Protein AF-A0A1C3WW90-F1 (afdb_monomer_lite)

Radius of gyration: 13.82 Å; chains: 1; bounding box: 30×41×26 Å

Sequence (78 aa):
MFARVWFKTQDAQITLQFAEAVGRFSEAMECYLTTREHDAVARIVTADHFTHIPSALNMKTDVPMGTLKRIYELPLTT

Secondary structure (DSSP, 8-state):
-EEEEEESS--HHHHHHHHHHHTT-TTEEEEEE-SSSSSEEEEES-STTGGG-TTEEEEEEE--S--S----S-----

pLDDT: mean 84.21, std 6.93, range [57.16, 92.88]

InterPro domains:
  IPR011008 Dimeric alpha-beta barrel [SSF54909] (2-71)

Organism: NCBI:txid411945

Structure (mmCIF, N/CA/C/O backbone):
data_AF-A0A1C3WW90-F1
#
_entry.id   AF-A0A1C3WW90-F1
#
loop_
_atom_site.group_PDB
_atom_site.id
_atom_site.type_symbol
_atom_site.label_atom_id
_atom_site.label_alt_id
_atom_site.label_comp_id
_atom_site.label_asym_id
_atom_site.label_entity_id
_atom_site.label_seq_id
_atom_site.pdbx_PDB_ins_code
_atom_site.Cartn_x
_atom_site.Cartn_y
_atom_site.Cartn_z
_atom_site.occupancy
_atom_site.B_iso_or_equiv
_atom_site.auth_seq_id
_atom_site.auth_comp_id
_atom_site.auth_asym_id
_atom_site.auth_atom_id
_atom_site.pdbx_PDB_model_num
ATOM 1 N N . MET A 1 1 ? 5.778 -7.799 -5.480 1.00 89.12 1 MET A N 1
ATOM 2 C CA . MET A 1 1 ? 6.445 -6.938 -4.481 1.00 89.12 1 MET A CA 1
ATOM 3 C C . MET A 1 1 ? 5.407 -6.461 -3.477 1.00 89.12 1 MET A C 1
ATOM 5 O O . MET A 1 1 ? 4.217 -6.591 -3.755 1.00 89.12 1 MET A O 1
ATOM 9 N N . PHE A 1 2 ? 5.833 -5.940 -2.331 1.00 90.88 2 PHE A N 1
ATOM 10 C CA . PHE A 1 2 ? 4.950 -5.255 -1.390 1.00 90.88 2 PHE A CA 1
ATOM 11 C C . PHE A 1 2 ? 5.393 -3.805 -1.252 1.00 90.88 2 PHE A C 1
ATOM 13 O O . PHE A 1 2 ? 6.581 -3.553 -1.112 1.00 90.88 2 PHE A O 1
ATOM 20 N N . ALA A 1 3 ? 4.460 -2.864 -1.289 1.00 90.56 3 ALA A N 1
ATOM 21 C CA . ALA A 1 3 ? 4.713 -1.462 -1.010 1.00 90.56 3 ALA A CA 1
ATOM 22 C C . ALA A 1 3 ? 4.007 -1.069 0.282 1.00 90.56 3 ALA A C 1
ATOM 24 O O . ALA A 1 3 ? 2.815 -1.321 0.448 1.00 90.56 3 ALA A O 1
ATOM 25 N N . ARG A 1 4 ? 4.752 -0.452 1.195 1.00 91.06 4 ARG A N 1
ATOM 26 C CA . ARG A 1 4 ? 4.215 0.204 2.385 1.00 91.06 4 ARG A CA 1
ATOM 27 C C . ARG A 1 4 ? 4.153 1.689 2.112 1.00 91.06 4 ARG A C 1
ATOM 29 O O . ARG A 1 4 ? 5.151 2.264 1.674 1.00 91.06 4 ARG A O 1
ATOM 36 N N . VAL A 1 5 ? 2.996 2.276 2.362 1.00 89.44 5 VAL A N 1
ATOM 37 C CA . VAL A 1 5 ? 2.716 3.676 2.074 1.00 89.44 5 VAL A CA 1
ATOM 38 C C . VAL A 1 5 ? 2.440 4.399 3.381 1.00 89.44 5 VAL A C 1
ATOM 40 O O . VAL A 1 5 ? 1.659 3.932 4.209 1.00 89.44 5 VAL A O 1
ATOM 43 N N . TRP A 1 6 ? 3.085 5.547 3.534 1.00 89.75 6 TRP A N 1
ATOM 44 C CA . TRP A 1 6 ? 2.777 6.537 4.555 1.00 89.75 6 TRP A CA 1
ATOM 45 C C . TRP A 1 6 ? 2.117 7.720 3.877 1.00 89.75 6 TRP A C 1
ATOM 47 O O . TRP A 1 6 ? 2.594 8.173 2.837 1.00 89.75 6 TRP A O 1
ATOM 57 N N . PHE A 1 7 ? 1.040 8.228 4.446 1.00 87.25 7 PHE A N 1
ATOM 58 C CA . PHE A 1 7 ? 0.347 9.415 3.982 1.00 87.25 7 PHE A CA 1
ATOM 59 C C . PHE A 1 7 ? 0.959 10.667 4.593 1.00 87.25 7 PHE A C 1
ATOM 61 O O . PHE A 1 7 ? 1.601 10.641 5.642 1.00 87.25 7 PHE A O 1
ATOM 68 N N . LYS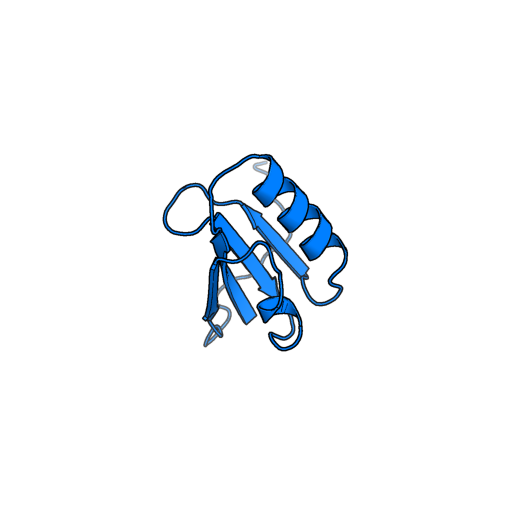 A 1 8 ? 0.764 11.797 3.910 1.00 78.38 8 LYS A N 1
ATOM 69 C CA . LYS A 1 8 ? 1.193 13.108 4.426 1.00 78.38 8 LYS A CA 1
ATOM 70 C C . LYS A 1 8 ? 0.381 13.509 5.649 1.00 78.38 8 LYS A C 1
ATOM 72 O O . LYS A 1 8 ? 0.921 14.094 6.581 1.00 78.38 8 LYS A O 1
ATOM 77 N N . THR A 1 9 ? -0.902 13.171 5.634 1.00 77.75 9 THR A N 1
ATOM 78 C CA . THR A 1 9 ? -1.850 13.384 6.721 1.00 77.75 9 THR A CA 1
ATOM 79 C C . THR A 1 9 ? -2.839 12.221 6.748 1.00 77.75 9 THR A C 1
ATOM 81 O O . THR A 1 9 ? -3.305 11.769 5.701 1.00 77.75 9 THR A O 1
ATOM 84 N N . GLN A 1 10 ? -3.173 11.738 7.945 1.00 67.69 10 GLN A N 1
ATOM 85 C CA . GLN A 1 10 ? -4.183 10.695 8.158 1.00 67.69 10 GLN A CA 1
ATOM 86 C C . GLN A 1 10 ? -5.595 11.296 8.161 1.00 67.69 10 GLN A C 1
ATOM 88 O O . GLN A 1 10 ? -6.319 11.230 9.151 1.00 67.69 10 GLN A O 1
ATOM 93 N N . ASP A 1 11 ? -5.964 11.944 7.060 1.00 81.06 11 ASP A N 1
ATOM 94 C CA . ASP A 1 11 ? -7.298 12.508 6.867 1.00 81.06 11 ASP A CA 1
ATOM 95 C C . ASP A 1 11 ? -8.137 11.650 5.902 1.00 81.06 11 ASP A C 1
ATOM 97 O O . ASP A 1 11 ? -7.614 10.940 5.030 1.00 81.06 11 ASP A O 1
ATOM 101 N N . ALA A 1 12 ? -9.460 11.722 6.059 1.00 81.44 12 ALA A N 1
ATOM 102 C CA . ALA A 1 12 ? -10.419 10.987 5.245 1.00 81.44 12 ALA A CA 1
ATOM 103 C C . ALA A 1 12 ? -10.300 11.333 3.751 1.00 81.44 12 ALA A C 1
ATOM 105 O O . ALA A 1 12 ? -10.412 10.443 2.907 1.00 81.44 12 ALA A O 1
ATOM 106 N N . GLN A 1 13 ? -10.012 12.593 3.411 1.00 86.00 13 GLN A N 1
ATOM 107 C CA . GLN A 1 13 ? -9.860 13.032 2.027 1.00 86.00 13 GLN A CA 1
ATOM 108 C C . GLN A 1 13 ? -8.622 12.413 1.372 1.00 86.00 13 GLN A C 1
ATOM 110 O O . GLN A 1 13 ? -8.703 11.925 0.246 1.00 86.00 13 GLN A O 1
ATOM 115 N N . ILE A 1 14 ? -7.485 12.390 2.074 1.00 84.00 14 ILE A N 1
ATOM 116 C CA . ILE A 1 14 ? -6.241 11.790 1.563 1.00 84.00 14 ILE A CA 1
ATOM 117 C C . ILE A 1 14 ? -6.395 10.284 1.381 1.00 84.0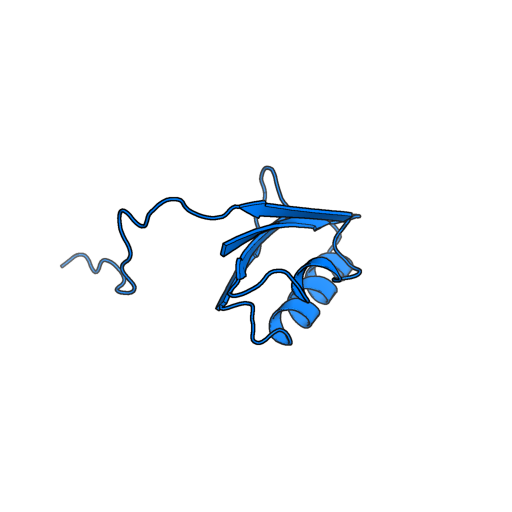0 14 ILE A C 1
ATOM 119 O O . ILE A 1 14 ? -5.975 9.739 0.360 1.00 84.00 14 ILE A O 1
ATOM 123 N N . THR A 1 15 ? -7.055 9.628 2.333 1.00 86.12 15 THR A N 1
ATOM 124 C CA . THR A 1 15 ? -7.342 8.194 2.263 1.00 86.12 15 THR A CA 1
ATOM 125 C C . THR A 1 15 ? -8.220 7.864 1.056 1.00 86.12 15 THR A C 1
ATOM 127 O O . THR A 1 15 ? -7.928 6.922 0.319 1.00 86.12 15 THR A O 1
ATOM 130 N N . LEU A 1 16 ? -9.257 8.669 0.804 1.00 86.69 16 LEU A N 1
ATOM 131 C CA . LEU A 1 16 ? -10.143 8.489 -0.345 1.00 86.69 16 LEU A CA 1
ATOM 132 C C . LEU A 1 16 ? -9.410 8.726 -1.671 1.00 86.69 16 LEU A C 1
ATOM 134 O O . LEU A 1 16 ? -9.492 7.898 -2.574 1.00 86.69 16 LEU A O 1
ATOM 138 N N . GLN A 1 17 ? -8.638 9.812 -1.774 1.00 87.31 17 GLN A N 1
ATOM 139 C CA . GLN A 1 17 ? -7.829 10.106 -2.961 1.00 87.31 17 GLN A CA 1
ATOM 140 C C . GLN A 1 17 ? -6.819 8.993 -3.248 1.00 87.31 17 GLN A C 1
ATOM 142 O O . GLN A 1 17 ? -6.606 8.630 -4.403 1.00 87.31 17 GLN A O 1
ATOM 147 N N . PHE A 1 18 ? -6.199 8.436 -2.206 1.00 88.56 18 PHE A N 1
ATOM 148 C CA . PHE A 1 18 ? -5.310 7.292 -2.344 1.00 88.56 18 PHE A CA 1
ATOM 149 C C . PHE A 1 18 ? -6.058 6.046 -2.829 1.00 88.56 18 PHE A C 1
ATOM 151 O O . PHE A 1 18 ? -5.608 5.416 -3.782 1.00 88.56 18 PHE A O 1
ATOM 158 N N . ALA A 1 19 ? -7.208 5.714 -2.237 1.00 88.25 19 ALA A N 1
ATOM 159 C CA . ALA A 1 19 ? -8.016 4.568 -2.654 1.00 88.25 19 ALA A CA 1
ATOM 160 C C . ALA A 1 19 ? -8.456 4.678 -4.124 1.00 88.25 19 ALA A C 1
ATOM 162 O O . ALA A 1 19 ? -8.329 3.719 -4.886 1.00 88.25 19 ALA A O 1
ATOM 163 N N . GLU A 1 20 ? -8.897 5.862 -4.551 1.00 89.56 20 GLU A N 1
ATOM 164 C CA . GLU A 1 20 ? -9.235 6.123 -5.948 1.00 89.56 20 GLU A CA 1
ATOM 165 C C . GLU A 1 20 ? -8.025 6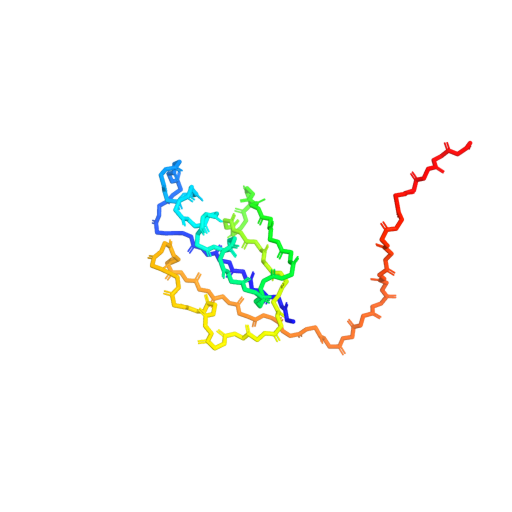.049 -6.885 1.00 89.56 20 GLU A C 1
ATOM 167 O O . GLU A 1 20 ? -8.153 5.610 -8.029 1.00 89.56 20 GLU A O 1
ATOM 172 N N . ALA A 1 21 ? -6.857 6.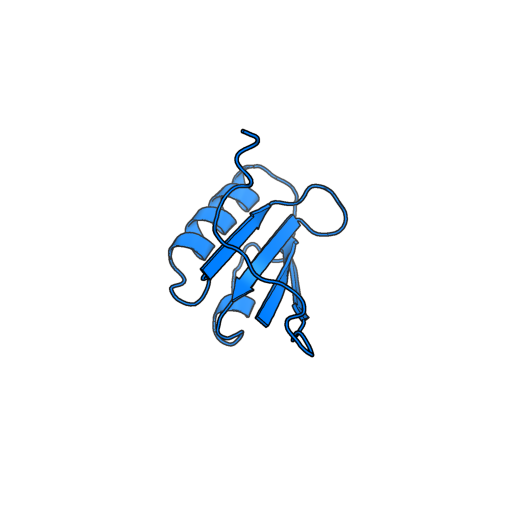523 -6.446 1.00 87.44 21 ALA A N 1
ATOM 173 C CA . ALA A 1 21 ? -5.635 6.436 -7.234 1.00 87.44 21 ALA A CA 1
ATOM 174 C C . ALA A 1 21 ? -5.228 4.969 -7.409 1.00 87.44 21 ALA A C 1
ATOM 176 O O . ALA A 1 21 ? -5.095 4.514 -8.542 1.00 87.44 21 ALA A O 1
ATOM 177 N N . VAL A 1 22 ? -5.118 4.213 -6.311 1.00 88.50 22 VAL A N 1
ATOM 178 C CA . VAL A 1 22 ? -4.756 2.786 -6.311 1.00 88.50 22 VAL A CA 1
ATOM 179 C C . VAL A 1 22 ? -5.714 1.958 -7.160 1.00 88.50 22 VAL A C 1
ATOM 181 O O . VAL A 1 22 ? -5.254 1.113 -7.920 1.00 88.50 22 VAL A O 1
ATOM 184 N N . GLY A 1 23 ? -7.020 2.237 -7.112 1.00 86.06 23 GLY A N 1
ATOM 185 C CA . GLY A 1 23 ? -8.009 1.545 -7.942 1.00 86.06 23 GLY A CA 1
ATOM 186 C C . GLY A 1 23 ? -7.812 1.717 -9.455 1.00 86.06 23 GLY A C 1
ATOM 187 O O . GLY A 1 23 ? -8.336 0.920 -10.228 1.00 86.06 23 GLY A O 1
ATOM 188 N N . ARG A 1 24 ? -7.051 2.729 -9.897 1.00 87.69 24 ARG A N 1
ATOM 189 C CA . ARG A 1 24 ? -6.707 2.949 -11.313 1.00 87.69 24 ARG A CA 1
ATOM 190 C C . ARG A 1 24 ? -5.398 2.267 -11.730 1.00 87.69 24 ARG A C 1
ATOM 192 O O . ARG A 1 24 ? -5.138 2.168 -12.926 1.00 87.69 24 ARG A O 1
ATOM 199 N N . PHE A 1 25 ? -4.586 1.793 -10.783 1.00 84.69 25 PHE A N 1
ATOM 200 C CA . PHE A 1 25 ? -3.319 1.123 -11.075 1.00 84.69 25 PHE A CA 1
ATOM 201 C C . PHE A 1 25 ? -3.531 -0.372 -11.283 1.00 84.69 25 PHE A C 1
ATOM 203 O O . PHE A 1 25 ? -3.722 -1.130 -10.334 1.00 84.69 25 PHE A O 1
ATOM 210 N N . SER A 1 26 ? -3.419 -0.810 -12.536 1.00 82.69 26 SER A N 1
ATOM 211 C CA . SER A 1 26 ? -3.471 -2.23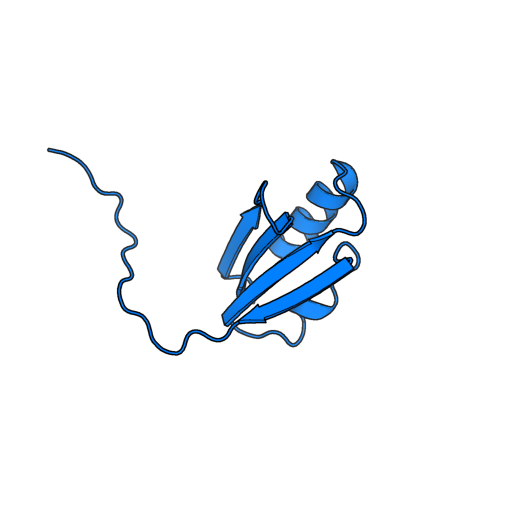0 -12.908 1.00 82.69 26 SER A CA 1
ATOM 212 C C . SER A 1 26 ? -2.387 -3.075 -12.229 1.00 82.69 26 SER A C 1
ATOM 214 O O . SER A 1 26 ? -2.532 -4.283 -12.060 1.00 82.69 26 SER A O 1
ATOM 216 N N . GLU A 1 27 ? -1.295 -2.436 -11.818 1.00 83.94 27 GLU A N 1
ATOM 217 C CA . GLU A 1 27 ? -0.145 -3.055 -11.181 1.00 83.94 27 GLU A CA 1
ATOM 218 C C . GLU A 1 27 ? -0.379 -3.354 -9.694 1.00 83.94 27 GLU A C 1
ATOM 220 O O . GLU A 1 27 ? 0.372 -4.147 -9.118 1.00 83.94 27 GLU A O 1
ATOM 225 N N . ALA A 1 28 ? -1.404 -2.758 -9.073 1.00 88.31 28 ALA A N 1
ATOM 226 C CA . ALA A 1 28 ? -1.802 -3.017 -7.694 1.00 88.31 28 ALA A CA 1
ATOM 227 C C . ALA A 1 28 ? -2.804 -4.179 -7.638 1.00 88.31 28 ALA A C 1
ATOM 229 O O . ALA A 1 28 ? -3.981 -4.033 -7.943 1.00 88.31 28 ALA A O 1
ATOM 230 N N . MET A 1 29 ? -2.326 -5.355 -7.231 1.00 89.38 29 MET A N 1
ATOM 231 C CA . MET A 1 29 ? -3.142 -6.573 -7.160 1.00 89.38 29 MET A CA 1
ATOM 232 C C . MET A 1 29 ? -4.041 -6.592 -5.927 1.00 89.38 29 MET A C 1
ATOM 234 O O . MET A 1 29 ? -5.169 -7.066 -5.981 1.00 89.38 29 MET A O 1
ATOM 238 N N . GLU A 1 30 ? -3.514 -6.124 -4.799 1.00 90.56 30 GLU A N 1
ATOM 239 C CA . GLU A 1 30 ? -4.217 -6.074 -3.518 1.00 90.56 30 GLU A CA 1
ATOM 240 C C . GLU A 1 30 ? -3.734 -4.824 -2.780 1.00 90.56 30 GLU A C 1
ATOM 242 O O . GLU A 1 30 ? -2.541 -4.519 -2.819 1.00 90.56 30 GLU A O 1
ATOM 247 N N . CYS A 1 31 ? -4.617 -4.101 -2.096 1.00 91.06 31 CYS A N 1
ATOM 248 C CA . CYS A 1 31 ? -4.225 -2.982 -1.246 1.00 91.06 31 CYS A CA 1
ATOM 249 C C . CYS A 1 31 ? -5.142 -2.885 -0.033 1.00 91.06 31 CYS A C 1
ATOM 251 O O . CYS A 1 31 ? -6.358 -3.018 -0.151 1.00 91.06 31 CYS A O 1
ATOM 253 N N . TYR A 1 32 ? -4.539 -2.658 1.128 1.00 90.88 32 TYR A N 1
ATOM 254 C CA . TYR A 1 32 ? -5.215 -2.630 2.412 1.00 90.88 32 TYR A CA 1
ATOM 255 C C . TYR A 1 32 ? -4.775 -1.399 3.188 1.00 90.88 32 TYR A C 1
ATOM 257 O O . TYR A 1 32 ? -3.578 -1.122 3.271 1.00 90.88 32 TYR A O 1
ATOM 265 N N . LEU A 1 33 ? -5.736 -0.697 3.784 1.00 89.94 33 LEU A N 1
ATOM 266 C CA . LEU A 1 33 ? -5.454 0.340 4.770 1.00 89.94 33 LEU A CA 1
ATOM 267 C C . LEU A 1 33 ? -5.087 -0.306 6.107 1.00 89.94 33 LEU A C 1
ATOM 269 O O . LEU A 1 33 ? -5.667 -1.319 6.504 1.00 89.94 33 LEU A O 1
ATOM 273 N N . THR A 1 34 ? -4.129 0.285 6.807 1.00 86.94 34 THR A N 1
ATOM 274 C CA . THR A 1 34 ? -3.602 -0.224 8.073 1.00 86.94 34 THR A CA 1
ATOM 275 C C . THR A 1 34 ? -3.594 0.882 9.124 1.00 86.94 34 THR A C 1
ATOM 277 O O . THR A 1 34 ? -3.378 2.043 8.814 1.00 86.94 34 THR A O 1
ATOM 280 N N . THR A 1 35 ? -3.838 0.530 10.388 1.00 78.62 35 THR A N 1
ATOM 281 C CA . THR A 1 35 ? -3.968 1.494 11.502 1.00 78.62 35 THR A CA 1
ATOM 282 C C . THR A 1 35 ? -2.752 1.523 12.432 1.00 78.62 35 THR A C 1
ATOM 284 O O . THR A 1 35 ? -2.826 2.058 13.534 1.00 78.62 35 THR A O 1
ATOM 287 N N . ARG A 1 36 ? -1.646 0.878 12.037 1.00 72.25 36 ARG A N 1
ATOM 288 C CA . ARG A 1 36 ? -0.444 0.731 12.873 1.00 72.25 36 ARG A CA 1
ATOM 289 C C . ARG A 1 36 ? 0.689 1.638 12.394 1.00 72.25 36 ARG A C 1
ATOM 291 O O . ARG A 1 36 ? 0.659 2.836 12.610 1.00 72.25 36 ARG A O 1
ATOM 298 N N . GLU A 1 37 ? 1.705 1.040 11.780 1.00 75.94 37 GLU A N 1
ATOM 299 C CA . GLU A 1 37 ? 2.995 1.677 11.484 1.00 75.94 37 GLU A CA 1
ATOM 300 C C . GLU A 1 37 ? 3.008 2.411 10.140 1.00 75.94 37 GLU A C 1
ATOM 302 O O . GLU A 1 37 ? 3.848 3.270 9.915 1.00 75.94 37 GLU A O 1
ATOM 307 N N . HIS A 1 38 ? 2.126 2.015 9.227 1.00 80.38 38 HIS A N 1
ATOM 308 C CA . HIS A 1 38 ? 1.949 2.552 7.880 1.00 80.38 38 HIS A CA 1
ATOM 309 C C . HIS A 1 38 ? 0.450 2.703 7.628 1.00 80.38 38 HIS A C 1
ATOM 311 O O . HIS A 1 38 ? -0.353 2.058 8.307 1.00 80.38 38 HIS A O 1
ATOM 317 N N . ASP A 1 39 ? 0.085 3.537 6.662 1.00 86.75 39 ASP A N 1
ATOM 318 C CA . ASP A 1 39 ? -1.310 3.852 6.343 1.00 86.75 39 ASP A CA 1
ATOM 319 C C . ASP A 1 39 ? -1.912 2.865 5.354 1.00 86.75 39 ASP A C 1
ATOM 321 O O . ASP A 1 39 ? -3.105 2.568 5.406 1.00 86.75 39 ASP A O 1
ATOM 325 N N . ALA A 1 40 ? -1.078 2.321 4.468 1.00 89.56 40 ALA A N 1
ATOM 326 C CA . ALA A 1 40 ? -1.490 1.278 3.551 1.00 89.56 40 ALA A CA 1
ATOM 327 C C . ALA A 1 40 ? -0.364 0.291 3.244 1.00 89.56 40 ALA A C 1
ATOM 329 O O . ALA A 1 40 ? 0.824 0.630 3.236 1.00 89.56 40 ALA A O 1
ATOM 330 N N . VAL A 1 41 ? -0.759 -0.936 2.920 1.00 91.19 41 VAL A N 1
ATOM 331 C CA . VAL A 1 41 ? 0.104 -1.950 2.322 1.00 91.19 41 VAL A CA 1
ATOM 332 C C . VAL A 1 41 ? -0.516 -2.430 1.017 1.00 91.19 41 VAL A C 1
ATOM 334 O O . VAL A 1 41 ? -1.696 -2.766 0.961 1.00 91.19 41 VAL A O 1
ATOM 337 N N . ALA A 1 42 ? 0.277 -2.461 -0.047 1.00 90.75 42 ALA A N 1
ATOM 338 C CA . ALA A 1 42 ? -0.151 -2.915 -1.359 1.00 90.75 42 ALA A CA 1
ATOM 339 C C . ALA A 1 42 ? 0.740 -4.044 -1.865 1.00 90.75 42 ALA A C 1
ATOM 341 O O . ALA A 1 42 ? 1.963 -3.991 -1.754 1.00 90.75 42 ALA A O 1
ATOM 342 N N . ARG A 1 43 ? 0.136 -5.065 -2.463 1.00 91.69 43 ARG A N 1
ATOM 343 C CA . ARG A 1 43 ? 0.836 -6.070 -3.252 1.00 91.69 43 ARG A CA 1
ATOM 344 C C . ARG A 1 43 ? 0.848 -5.607 -4.702 1.00 91.69 43 ARG A C 1
ATOM 346 O O . ARG A 1 43 ? -0.187 -5.603 -5.361 1.00 91.69 43 ARG A O 1
ATOM 353 N N . ILE A 1 44 ? 2.029 -5.256 -5.195 1.00 89.88 44 ILE A N 1
ATOM 354 C CA . ILE A 1 44 ? 2.214 -4.686 -6.533 1.00 89.88 44 ILE A CA 1
ATOM 355 C C . ILE A 1 44 ? 3.084 -5.582 -7.412 1.00 89.88 44 ILE A C 1
ATOM 357 O O . ILE A 1 44 ? 3.945 -6.318 -6.912 1.00 89.88 44 ILE A O 1
ATOM 361 N N . VAL A 1 45 ? 2.868 -5.525 -8.723 1.00 86.38 45 VAL A N 1
ATOM 362 C CA . VAL A 1 45 ? 3.682 -6.246 -9.713 1.00 86.38 45 VAL A CA 1
ATOM 363 C C . VAL A 1 45 ? 5.012 -5.524 -9.947 1.00 86.38 45 VAL A C 1
ATOM 365 O O . VAL A 1 45 ? 6.062 -6.160 -9.887 1.00 86.38 45 VAL A O 1
ATOM 368 N N . THR A 1 46 ? 4.968 -4.201 -10.119 1.00 82.50 46 THR A N 1
ATOM 369 C CA . THR A 1 46 ? 6.129 -3.316 -10.317 1.00 82.50 46 THR A CA 1
ATOM 370 C C . THR A 1 46 ? 5.980 -2.034 -9.496 1.00 82.50 46 THR A C 1
ATOM 372 O O . THR A 1 46 ? 4.864 -1.650 -9.146 1.00 82.50 46 THR A O 1
ATOM 375 N N . ALA A 1 47 ? 7.104 -1.392 -9.170 1.00 75.12 47 ALA A N 1
ATOM 376 C CA . ALA A 1 47 ? 7.156 -0.150 -8.405 1.00 75.12 47 ALA A CA 1
ATOM 377 C C . ALA A 1 47 ? 7.127 1.122 -9.274 1.00 75.12 47 ALA A C 1
ATOM 379 O O . ALA A 1 47 ? 6.802 2.179 -8.740 1.00 75.12 47 ALA A O 1
ATOM 380 N N . ASP A 1 48 ? 7.423 1.028 -10.576 1.00 70.31 48 ASP A N 1
ATOM 381 C CA . ASP A 1 48 ? 7.781 2.185 -11.421 1.00 70.31 48 ASP A CA 1
ATOM 382 C C . ASP A 1 48 ? 6.694 3.268 -11.517 1.00 70.31 48 ASP A C 1
ATOM 384 O O . ASP A 1 48 ? 7.006 4.450 -11.637 1.00 70.31 48 ASP A O 1
ATOM 388 N N . HIS A 1 49 ? 5.418 2.894 -11.390 1.00 70.94 49 HIS A N 1
ATOM 389 C CA . HIS A 1 49 ? 4.297 3.843 -11.391 1.00 70.94 49 HIS A CA 1
ATOM 390 C C . HIS A 1 49 ? 3.627 4.003 -10.023 1.00 70.94 49 HIS A C 1
ATOM 392 O O . HIS A 1 49 ? 2.907 4.972 -9.790 1.00 70.94 49 HIS A O 1
ATOM 398 N N . PHE A 1 50 ? 3.883 3.078 -9.095 1.00 70.50 50 PHE A N 1
ATOM 399 C CA . PHE A 1 50 ? 3.243 3.069 -7.780 1.00 70.50 50 PHE A CA 1
ATOM 400 C C . PHE A 1 50 ? 3.888 4.086 -6.816 1.00 70.50 50 PHE A C 1
ATOM 402 O O . PHE A 1 50 ? 3.232 4.581 -5.904 1.00 70.50 50 PHE A O 1
ATOM 409 N N . THR A 1 51 ? 5.155 4.457 -7.045 1.00 69.50 51 THR A N 1
ATOM 410 C CA . THR A 1 51 ? 5.926 5.440 -6.250 1.00 69.50 51 THR A CA 1
ATOM 411 C C . THR A 1 51 ? 5.438 6.883 -6.388 1.00 69.50 51 THR A C 1
ATOM 413 O O . THR A 1 51 ? 5.759 7.711 -5.539 1.00 69.50 51 THR A O 1
ATOM 416 N N . HIS A 1 52 ? 4.673 7.202 -7.434 1.00 72.38 52 HIS A N 1
ATOM 417 C CA . HIS A 1 52 ? 4.333 8.580 -7.806 1.00 72.38 52 HIS A CA 1
ATOM 418 C C . HIS A 1 52 ? 2.948 9.048 -7.327 1.00 72.38 52 HIS A C 1
ATOM 420 O O . HIS A 1 52 ? 2.447 10.073 -7.791 1.00 72.38 52 HIS A O 1
ATOM 426 N N . ILE A 1 53 ? 2.319 8.337 -6.387 1.00 79.44 53 ILE A N 1
ATOM 427 C CA . ILE A 1 53 ? 0.993 8.706 -5.876 1.00 79.44 53 ILE A CA 1
ATOM 428 C C . ILE A 1 53 ? 1.095 9.988 -5.017 1.00 79.44 53 ILE A C 1
ATOM 430 O O . ILE A 1 53 ? 1.766 9.970 -3.985 1.00 79.44 53 ILE A O 1
ATOM 434 N N . PRO A 1 54 ? 0.410 11.097 -5.369 1.00 73.75 54 PRO A N 1
ATOM 435 C CA . PRO A 1 54 ? 0.572 12.395 -4.691 1.00 73.75 54 PRO A CA 1
ATOM 436 C C . PRO A 1 54 ? 0.231 12.391 -3.193 1.00 73.75 54 PRO A C 1
ATOM 438 O O . PRO A 1 54 ? 0.785 13.184 -2.418 1.00 73.75 54 PRO A O 1
ATOM 441 N N . SER A 1 55 ? -0.691 11.507 -2.807 1.00 76.62 55 SER A N 1
ATOM 442 C CA . SER A 1 55 ? -1.193 11.287 -1.447 1.00 76.62 55 SER A CA 1
ATOM 443 C C . SER A 1 55 ? -0.168 10.592 -0.539 1.00 76.62 55 SER A C 1
ATOM 445 O O . SER A 1 55 ? -0.261 10.699 0.685 1.00 76.62 55 SER A O 1
ATOM 447 N N . ALA A 1 56 ? 0.832 9.918 -1.119 1.00 79.38 56 ALA A N 1
ATOM 448 C CA . ALA A 1 56 ? 1.912 9.286 -0.377 1.00 79.38 56 ALA A CA 1
ATOM 449 C C . ALA A 1 56 ? 2.953 10.332 0.064 1.00 79.38 56 ALA A C 1
ATOM 451 O O . ALA A 1 56 ? 3.456 11.131 -0.727 1.00 79.38 56 ALA A O 1
ATOM 452 N N . LEU A 1 57 ? 3.277 10.336 1.355 1.00 81.44 57 LEU A N 1
ATOM 453 C CA . LEU A 1 57 ? 4.435 11.019 1.931 1.00 81.44 57 LEU A CA 1
ATOM 454 C C . LEU A 1 57 ? 5.710 10.231 1.674 1.00 81.44 57 LEU A C 1
ATOM 456 O O . LEU A 1 57 ? 6.739 10.802 1.327 1.00 81.44 57 LEU A O 1
ATOM 460 N N . ASN A 1 58 ? 5.639 8.923 1.896 1.00 82.31 58 ASN A N 1
ATOM 461 C CA . ASN A 1 58 ? 6.773 8.036 1.758 1.00 82.31 58 ASN A CA 1
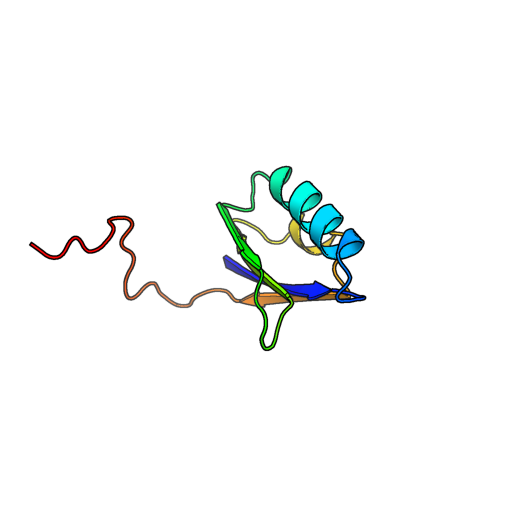ATOM 462 C C . ASN A 1 58 ? 6.297 6.664 1.300 1.00 82.31 58 ASN A C 1
ATOM 464 O O . ASN A 1 58 ? 5.183 6.240 1.623 1.00 82.31 58 ASN A O 1
ATOM 468 N N . MET A 1 59 ? 7.159 5.963 0.571 1.00 83.75 59 MET A N 1
ATOM 469 C CA . MET A 1 59 ? 6.871 4.621 0.111 1.00 83.75 59 MET A CA 1
ATOM 470 C C . MET A 1 59 ? 8.104 3.738 0.201 1.00 83.75 59 MET A C 1
ATOM 472 O O . MET A 1 59 ? 9.175 4.081 -0.296 1.00 83.75 59 MET A O 1
ATOM 476 N N . LYS A 1 60 ? 7.934 2.570 0.816 1.00 87.06 60 LYS A N 1
ATOM 477 C CA . LYS A 1 60 ? 8.977 1.554 0.912 1.00 87.06 60 LYS A CA 1
ATOM 478 C C . LYS A 1 60 ? 8.524 0.290 0.206 1.00 87.06 60 LYS A C 1
ATOM 480 O O . LYS A 1 60 ? 7.496 -0.279 0.566 1.00 87.06 60 LYS A O 1
ATOM 485 N N . THR A 1 61 ? 9.315 -0.158 -0.761 1.00 88.12 61 THR A N 1
ATOM 486 C CA . THR A 1 61 ? 9.073 -1.415 -1.468 1.00 88.12 61 THR A CA 1
ATOM 487 C C . THR A 1 61 ? 9.905 -2.529 -0.843 1.00 88.12 61 THR A C 1
ATOM 489 O O . THR A 1 61 ? 11.127 -2.442 -0.780 1.00 88.12 61 THR A O 1
ATOM 492 N N . ASP A 1 62 ? 9.237 -3.590 -0.409 1.00 88.31 62 ASP A N 1
ATOM 493 C CA . ASP A 1 62 ? 9.837 -4.822 0.081 1.00 88.31 62 ASP A CA 1
ATOM 494 C C . ASP A 1 62 ? 9.666 -5.926 -0.982 1.00 88.31 62 ASP A C 1
ATOM 496 O O . ASP A 1 62 ? 8.559 -6.209 -1.465 1.00 88.31 62 ASP A O 1
ATOM 500 N N . VAL A 1 63 ? 10.766 -6.585 -1.353 1.00 87.75 63 VAL A N 1
ATOM 501 C CA . VAL A 1 63 ? 10.745 -7.748 -2.251 1.00 87.75 63 VAL A CA 1
ATOM 502 C C . VAL A 1 63 ? 10.811 -9.017 -1.397 1.00 87.75 63 VAL A C 1
ATOM 504 O O . VAL A 1 63 ? 11.796 -9.216 -0.686 1.00 87.75 63 VAL A O 1
ATOM 507 N N . PRO A 1 64 ? 9.780 -9.882 -1.419 1.00 86.75 64 PRO A N 1
ATOM 508 C CA . PRO A 1 64 ? 9.807 -11.112 -0.641 1.00 86.75 64 PRO A CA 1
ATOM 509 C C . PRO A 1 64 ? 10.886 -12.054 -1.185 1.00 86.75 64 PRO A C 1
ATOM 511 O O . PRO A 1 64 ? 10.922 -12.325 -2.382 1.00 86.75 64 PRO A O 1
ATOM 514 N N . MET A 1 65 ? 11.726 -12.595 -0.299 1.00 90.75 65 MET A N 1
ATOM 515 C CA . MET A 1 65 ? 12.768 -13.562 -0.684 1.00 90.75 65 MET A CA 1
ATOM 516 C C . MET A 1 65 ? 12.202 -14.939 -1.064 1.00 90.75 65 MET A C 1
ATOM 518 O O . MET A 1 65 ? 12.858 -15.721 -1.740 1.00 90.75 65 MET A O 1
ATOM 522 N N . GLY A 1 66 ? 10.981 -15.247 -0.629 1.00 86.94 66 GLY A N 1
ATOM 523 C CA . GLY A 1 66 ? 10.296 -16.498 -0.921 1.00 86.94 66 GLY A CA 1
ATOM 524 C C . GLY A 1 66 ? 8.847 -16.447 -0.451 1.00 86.94 66 GLY A C 1
ATOM 525 O O . GLY A 1 66 ? 8.481 -15.618 0.382 1.00 86.94 66 GLY A O 1
ATOM 526 N N . THR A 1 67 ? 8.003 -17.323 -0.997 1.00 89.62 67 THR A N 1
ATOM 527 C CA . THR A 1 67 ? 6.614 -17.484 -0.544 1.00 89.62 67 THR A CA 1
ATOM 528 C C . THR A 1 67 ? 6.511 -18.780 0.245 1.00 89.62 67 THR A C 1
ATOM 530 O O . THR A 1 67 ? 6.622 -19.853 -0.333 1.00 89.62 67 THR A O 1
ATOM 533 N N . LEU A 1 68 ? 6.296 -18.679 1.557 1.00 92.88 68 LEU A N 1
ATOM 534 C CA . LEU A 1 68 ? 6.149 -19.856 2.421 1.00 92.88 68 LEU A CA 1
ATOM 535 C C . LEU A 1 68 ? 4.733 -20.450 2.365 1.00 92.88 68 LEU A C 1
ATOM 537 O O . LEU A 1 68 ? 4.568 -21.661 2.431 1.00 92.88 68 LEU A O 1
ATOM 541 N N . LYS A 1 69 ? 3.704 -19.601 2.241 1.00 89.69 69 LYS A N 1
ATOM 542 C CA . LYS A 1 69 ? 2.295 -20.008 2.166 1.00 89.69 69 LYS A CA 1
ATOM 543 C C . LYS A 1 69 ? 1.485 -18.976 1.387 1.00 89.69 69 LYS A C 1
ATOM 545 O O . LYS A 1 69 ? 1.668 -17.774 1.576 1.00 89.69 69 LYS A O 1
ATOM 550 N N . ARG A 1 70 ? 0.571 -19.447 0.539 1.00 87.62 70 ARG A N 1
ATOM 551 C CA . ARG A 1 70 ? -0.430 -18.633 -0.157 1.00 87.62 70 ARG A CA 1
ATOM 552 C C . ARG A 1 70 ? -1.673 -19.483 -0.383 1.00 87.62 70 ARG A C 1
ATOM 554 O O . ARG A 1 70 ? -1.589 -20.503 -1.053 1.00 87.62 70 ARG A O 1
ATOM 561 N N . ILE A 1 71 ? -2.789 -19.067 0.196 1.00 89.00 71 ILE A N 1
ATOM 562 C CA . ILE A 1 71 ? -4.101 -19.692 0.024 1.00 89.00 71 ILE A CA 1
ATOM 563 C C . ILE A 1 71 ? -5.106 -18.580 -0.257 1.00 89.00 71 ILE A C 1
ATOM 565 O O . ILE A 1 71 ? -4.982 -17.494 0.307 1.00 89.00 71 ILE A O 1
ATOM 569 N N . TYR A 1 72 ? -6.046 -18.842 -1.155 1.00 85.12 72 TYR A N 1
ATOM 570 C CA . TYR A 1 72 ? -7.108 -17.901 -1.529 1.00 85.12 72 TYR A CA 1
ATOM 571 C C . TYR A 1 72 ? -8.477 -18.342 -1.006 1.00 85.12 72 TYR A C 1
ATOM 573 O O . TYR A 1 72 ? -9.435 -17.577 -1.024 1.00 85.12 72 TYR A O 1
ATOM 581 N N . GLU A 1 73 ? -8.558 -19.582 -0.532 1.00 88.94 73 GLU A N 1
ATOM 582 C CA . GLU A 1 73 ? -9.751 -20.157 0.061 1.00 88.94 73 GLU A CA 1
ATOM 583 C C . GLU A 1 73 ? -9.879 -19.677 1.505 1.00 88.94 73 GLU A C 1
ATOM 585 O O . GLU A 1 73 ? -8.914 -19.698 2.279 1.00 88.94 73 GLU A O 1
ATOM 590 N N . LEU A 1 74 ? -11.085 -19.241 1.868 1.00 83.00 74 LEU A N 1
ATOM 591 C CA . LEU A 1 74 ? -11.410 -18.957 3.256 1.00 83.00 74 LEU A CA 1
ATOM 592 C C . LEU A 1 74 ? -11.431 -20.281 4.030 1.00 83.00 74 LEU A C 1
ATOM 594 O O . LEU A 1 74 ? -12.025 -21.249 3.549 1.00 83.00 74 LEU A O 1
ATOM 598 N N . PRO A 1 75 ? -10.820 -20.349 5.224 1.00 85.44 75 PRO A N 1
ATOM 599 C CA . PRO A 1 75 ? -10.950 -21.520 6.072 1.00 85.44 75 PRO A CA 1
ATOM 600 C C . PRO A 1 75 ? -12.404 -21.620 6.541 1.00 85.44 75 PRO A C 1
ATOM 602 O O . PRO A 1 75 ? -12.835 -20.892 7.434 1.00 85.44 75 PRO A O 1
ATOM 605 N N . LEU A 1 76 ? -13.167 -22.507 5.909 1.00 87.56 76 LEU A N 1
ATOM 606 C CA . LEU A 1 76 ? -14.504 -22.867 6.355 1.00 87.56 76 LEU A CA 1
ATOM 607 C C . LEU A 1 76 ? -14.349 -23.939 7.438 1.00 87.56 76 LEU A C 1
ATOM 609 O O . LEU A 1 76 ? -13.927 -25.058 7.154 1.00 87.56 76 LEU A O 1
ATOM 613 N N . THR A 1 77 ? -14.653 -23.600 8.689 1.00 76.56 77 THR A N 1
ATOM 614 C CA . THR A 1 77 ? -14.845 -24.604 9.745 1.00 76.56 77 THR A CA 1
ATOM 615 C C . THR A 1 77 ? -16.099 -25.404 9.414 1.00 76.56 77 THR A C 1
ATOM 617 O O . THR A 1 77 ? -17.192 -24.840 9.418 1.00 76.56 77 THR A O 1
ATOM 620 N N . THR A 1 78 ? -15.928 -26.685 9.083 1.00 57.16 78 THR A N 1
ATOM 621 C CA . THR A 1 78 ? -17.011 -27.682 9.133 1.00 57.16 78 THR A CA 1
ATOM 622 C C . THR A 1 78 ? -17.120 -28.217 10.551 1.00 57.16 78 THR A C 1
ATOM 624 O O . THR A 1 78 ? -16.048 -28.387 11.178 1.00 57.16 78 THR A O 1
#

Foldseek 3Di:
DKKFFAFPDPDPVLVVLLVVVLVPDPQFPDKDADDPDGGMMTDGNDCPPVQPRPRTPDMDDDDDPDDPDDDPDDPDDD